Protein AF-J1QN17-F1 (afdb_monomer_lite)

Secondary structure (DSSP, 8-state):
--HHHHTTSTTTGGGHHHHHHHHHHHTTGGGT-TTSS----S--SSHHHHHHHHHT-GGGGEEEEETTSPBP-TTTS-HHHHHHT-S-EEEEE-PPPHHHHHHHHHHHHHH--TT-TT-------

Sequence (125 aa):
MNTDDLHQIAELRPFIPAIIELQNRISGIEKYCEPLGFELAESYETEEQLFQDLFRQKAFAFQVSNERDECWDILIETFSQFAARSANLAFAAKCNSPQRLQAISRWLLLLCDWNQTGIVNTTKH

Foldseek 3Di:
DDLVVLVVPPQSQLLSQLLVLLQQQQPPVCVVPNQQHDDDDPDDDHPVNRLVSSLVRPVQQWWKAAPVRDTDDSVPGHPVVVVVPGPDIDIDRHHDDPVSSVVSSVVSNVSGPPVVPVPDDPDDD

Structure (mmCIF, N/CA/C/O backbone):
data_AF-J1QN17-F1
#
_entry.id   AF-J1QN17-F1
#
loop_
_atom_site.group_PDB
_atom_site.id
_atom_site.type_symbol
_atom_site.label_atom_id
_atom_site.label_alt_id
_atom_site.label_comp_id
_atom_site.label_asym_id
_atom_site.label_entity_id
_atom_site.label_seq_id
_atom_site.pdbx_PDB_ins_code
_atom_site.Cartn_x
_atom_site.Cartn_y
_atom_site.Cartn_z
_atom_site.occupancy
_atom_site.B_iso_or_equiv
_atom_site.auth_seq_id
_atom_site.auth_comp_id
_atom_site.auth_asym_id
_atom_site.auth_atom_id
_atom_site.pdbx_PDB_model_num
ATOM 1 N N . MET A 1 1 ? -7.992 12.377 6.582 1.00 65.69 1 MET A N 1
ATOM 2 C CA . MET A 1 1 ? -7.886 12.151 8.040 1.00 65.69 1 MET A CA 1
ATOM 3 C C . MET A 1 1 ? -6.427 11.902 8.409 1.00 65.69 1 MET A C 1
ATOM 5 O O . MET A 1 1 ? -5.728 11.298 7.601 1.00 65.69 1 MET A O 1
ATOM 9 N N . ASN A 1 2 ? -5.951 12.377 9.565 1.00 67.81 2 ASN A N 1
ATOM 10 C CA . ASN A 1 2 ? -4.598 12.075 10.060 1.00 67.81 2 ASN A CA 1
ATOM 11 C C . ASN A 1 2 ? -4.640 10.891 11.047 1.00 67.81 2 ASN A C 1
ATOM 13 O O . ASN A 1 2 ? -5.689 10.586 11.612 1.00 67.81 2 ASN A O 1
ATOM 17 N N . THR A 1 3 ? -3.510 10.232 11.308 1.00 68.94 3 THR A N 1
ATOM 18 C CA . THR A 1 3 ? -3.416 9.175 12.334 1.00 68.94 3 THR A CA 1
ATOM 19 C C . THR A 1 3 ? -3.828 9.660 13.728 1.00 68.94 3 THR A C 1
ATOM 21 O O . THR A 1 3 ? -4.312 8.870 14.535 1.00 68.94 3 THR A O 1
ATOM 24 N N . ASP A 1 4 ? -3.711 10.963 13.995 1.00 71.19 4 ASP A N 1
ATOM 25 C CA . ASP A 1 4 ? -4.142 11.603 15.245 1.00 71.19 4 ASP A CA 1
ATOM 26 C C . ASP A 1 4 ? -5.659 11.496 15.486 1.00 71.19 4 ASP A C 1
ATOM 28 O O . ASP A 1 4 ? -6.096 11.349 16.631 1.00 71.19 4 ASP A O 1
ATOM 32 N N . ASP A 1 5 ? -6.462 11.491 14.418 1.00 75.38 5 ASP A N 1
ATOM 33 C CA . ASP A 1 5 ? -7.920 11.351 14.503 1.00 75.38 5 ASP A CA 1
ATOM 34 C C . ASP A 1 5 ? -8.310 9.910 14.880 1.00 75.38 5 ASP A C 1
ATOM 36 O O . ASP A 1 5 ? -9.246 9.680 15.647 1.00 75.38 5 ASP A O 1
ATOM 40 N N . LEU A 1 6 ? -7.530 8.922 14.424 1.00 77.06 6 LEU A N 1
ATOM 41 C CA . LEU A 1 6 ? -7.732 7.503 14.738 1.00 77.06 6 LEU A CA 1
ATOM 42 C C . LEU A 1 6 ? -7.459 7.176 16.208 1.00 77.06 6 LEU A C 1
ATOM 44 O O . LEU A 1 6 ? -8.057 6.251 16.757 1.00 77.06 6 LEU A O 1
ATOM 48 N N . HIS A 1 7 ? -6.611 7.955 16.884 1.00 76.38 7 HIS A N 1
ATOM 49 C CA . HIS A 1 7 ? -6.403 7.804 18.324 1.00 76.38 7 HIS A CA 1
ATOM 50 C C . HIS A 1 7 ? -7.670 8.102 19.142 1.00 76.38 7 HIS A C 1
ATOM 52 O O . HIS A 1 7 ? -7.793 7.610 20.272 1.00 76.38 7 HIS A O 1
ATOM 58 N N . GLN A 1 8 ? -8.629 8.853 18.591 1.00 80.69 8 GLN A N 1
ATOM 59 C CA . GLN A 1 8 ? -9.876 9.194 19.279 1.00 80.69 8 GLN A CA 1
ATOM 60 C C . GLN A 1 8 ? -10.869 8.024 19.327 1.00 80.69 8 GLN A C 1
ATOM 62 O O . GLN A 1 8 ? -11.677 7.957 20.252 1.00 80.69 8 GLN A O 1
ATOM 67 N N . ILE A 1 9 ? -10.778 7.066 18.398 1.00 84.00 9 ILE A N 1
ATOM 68 C CA . ILE A 1 9 ? -11.687 5.916 18.316 1.00 84.00 9 ILE A CA 1
ATOM 69 C C . ILE A 1 9 ? -10.945 4.663 18.786 1.00 84.00 9 ILE A C 1
ATOM 71 O O . ILE A 1 9 ? -10.083 4.136 18.088 1.00 84.00 9 ILE A O 1
ATOM 75 N N . ALA A 1 10 ? -11.272 4.181 19.991 1.00 84.19 10 ALA A N 1
ATOM 76 C CA . ALA A 1 10 ? -10.548 3.086 20.647 1.00 84.19 10 ALA A CA 1
ATOM 77 C C . ALA A 1 10 ? -10.456 1.805 19.796 1.00 84.19 10 ALA A C 1
ATOM 79 O O . ALA A 1 10 ? -9.416 1.148 19.815 1.00 84.19 10 ALA A O 1
ATOM 80 N N . GLU A 1 11 ? -11.506 1.501 19.032 1.00 86.50 11 GLU A N 1
ATOM 81 C CA . GLU A 1 11 ? -11.596 0.343 18.129 1.00 86.50 11 GLU A CA 1
ATOM 82 C C . GLU A 1 11 ? -10.629 0.442 16.937 1.00 86.50 11 GLU A C 1
ATOM 84 O O . GLU A 1 11 ? -10.125 -0.563 16.457 1.00 86.50 11 GLU A O 1
ATOM 89 N N . LEU A 1 12 ? -10.273 1.649 16.486 1.00 89.31 12 LEU A N 1
ATOM 90 C CA . LEU A 1 12 ? -9.395 1.820 15.320 1.00 89.31 12 LEU A CA 1
ATOM 91 C C . LEU A 1 12 ? -7.908 1.884 15.682 1.00 89.31 12 LEU A C 1
ATOM 93 O O . LEU A 1 12 ? -7.047 1.713 14.818 1.00 89.31 12 LEU A O 1
ATOM 97 N N . ARG A 1 13 ? -7.582 2.092 16.963 1.00 90.06 13 ARG A N 1
ATOM 98 C CA . ARG A 1 13 ? -6.194 2.186 17.448 1.00 90.06 13 ARG A CA 1
ATOM 99 C C . ARG A 1 13 ? -5.302 1.004 17.054 1.00 90.06 13 ARG A C 1
ATOM 101 O O . ARG A 1 13 ? -4.154 1.270 16.693 1.00 90.06 13 ARG A O 1
ATOM 108 N N . PRO A 1 14 ? -5.772 -0.261 17.063 1.00 92.06 14 PRO A N 1
ATOM 109 C CA . PRO A 1 14 ? -4.958 -1.394 16.632 1.00 92.06 14 PRO A CA 1
ATOM 110 C C . PRO A 1 14 ? -4.398 -1.251 15.213 1.00 92.06 14 PRO A C 1
ATOM 112 O O . PRO A 1 14 ? -3.346 -1.809 14.928 1.00 92.06 14 PRO A O 1
ATOM 115 N N . PHE A 1 15 ? -5.045 -0.488 14.326 1.00 92.75 15 PHE A N 1
ATOM 116 C CA . PHE A 1 15 ? -4.621 -0.323 12.9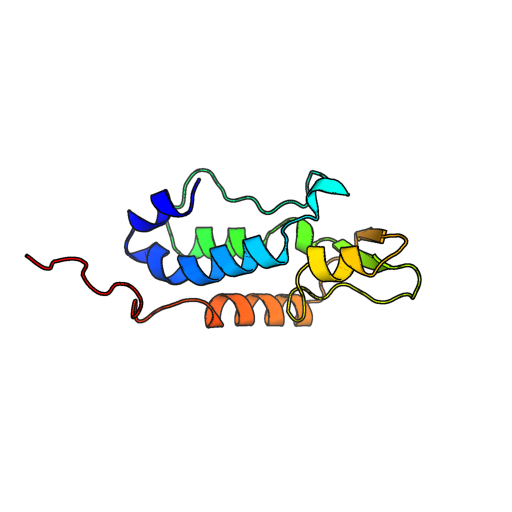32 1.00 92.75 15 PHE A CA 1
ATOM 117 C C . PHE A 1 15 ? -3.521 0.720 12.729 1.00 92.75 15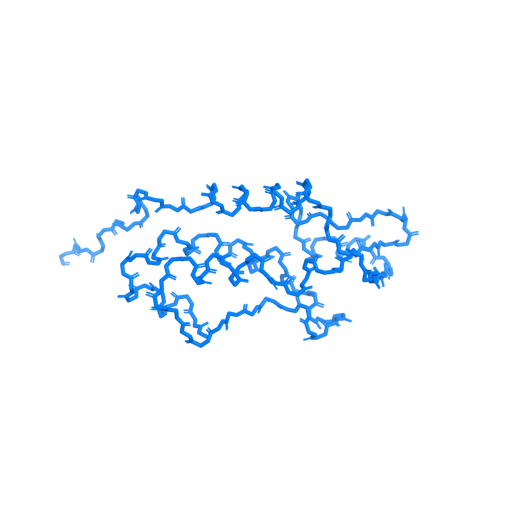 PHE A C 1
ATOM 119 O O . PHE A 1 15 ? -2.894 0.733 11.671 1.00 92.75 15 PHE A O 1
ATOM 126 N N . ILE A 1 16 ? -3.249 1.575 13.716 1.00 91.81 16 ILE A N 1
ATOM 127 C CA . ILE A 1 16 ? -2.299 2.689 13.574 1.00 91.81 16 ILE A CA 1
ATOM 128 C C . ILE A 1 16 ? -0.903 2.225 13.117 1.00 91.81 16 ILE A C 1
ATOM 130 O O . ILE A 1 16 ? -0.376 2.821 12.175 1.00 91.81 16 ILE A O 1
ATOM 134 N N . PRO A 1 17 ? -0.302 1.149 13.668 1.00 93.44 17 PRO A N 1
ATOM 135 C CA . PRO A 1 17 ? 0.997 0.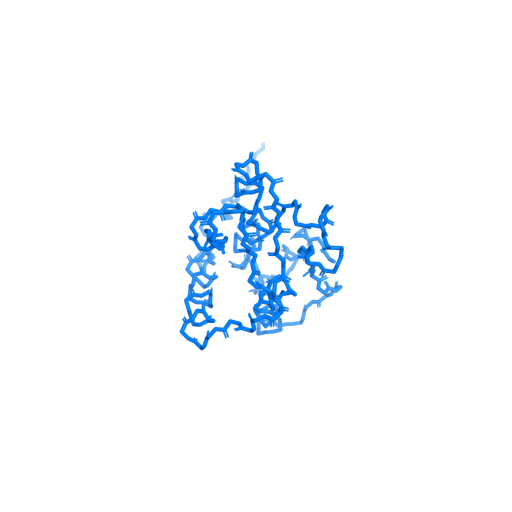684 13.183 1.00 93.44 17 PRO A CA 1
ATOM 136 C C . PRO A 1 17 ? 0.952 0.203 11.724 1.00 93.44 17 PRO A C 1
ATOM 138 O O . PRO A 1 17 ? 1.869 0.487 10.956 1.00 93.44 17 PRO A O 1
ATOM 141 N N . ALA A 1 18 ? -0.132 -0.470 11.318 1.00 94.75 18 ALA A N 1
ATOM 142 C CA . ALA A 1 18 ? -0.319 -0.920 9.939 1.00 94.75 18 ALA A CA 1
ATOM 143 C C . ALA A 1 18 ? -0.444 0.261 8.965 1.00 94.75 18 ALA A C 1
ATOM 145 O O . ALA A 1 18 ? 0.111 0.214 7.871 1.00 94.75 18 ALA A O 1
ATOM 146 N N . ILE A 1 19 ? -1.125 1.332 9.379 1.00 94.50 19 ILE A N 1
ATOM 147 C CA . ILE A 1 19 ? -1.268 2.574 8.608 1.00 94.50 19 ILE A CA 1
ATOM 148 C C . ILE A 1 19 ? 0.083 3.242 8.393 1.00 94.50 19 ILE A C 1
ATOM 150 O O . ILE A 1 19 ? 0.431 3.555 7.258 1.00 94.50 19 ILE A O 1
ATOM 154 N N . ILE A 1 20 ? 0.851 3.424 9.470 1.00 93.75 20 ILE A N 1
ATOM 155 C CA . ILE A 1 20 ? 2.172 4.058 9.410 1.00 93.75 20 ILE A CA 1
ATOM 156 C C . ILE A 1 20 ? 3.095 3.261 8.486 1.00 93.75 20 ILE A C 1
ATOM 158 O O . ILE A 1 20 ? 3.750 3.832 7.614 1.00 93.75 20 ILE A O 1
ATOM 162 N N . GLU A 1 21 ? 3.134 1.938 8.642 1.00 95.69 21 GLU A N 1
ATOM 163 C CA . GLU A 1 21 ? 3.970 1.088 7.800 1.00 95.69 21 GLU A CA 1
ATOM 164 C C . GLU A 1 21 ? 3.511 1.124 6.336 1.00 95.69 21 GLU A C 1
ATOM 166 O O . GLU A 1 21 ? 4.336 1.298 5.443 1.00 95.69 21 GLU A O 1
ATOM 171 N N . LEU A 1 22 ? 2.208 1.027 6.064 1.00 95.56 22 LEU A N 1
ATOM 172 C CA . LEU A 1 22 ? 1.673 1.096 4.703 1.00 95.56 22 LEU A CA 1
ATOM 173 C C . LEU A 1 22 ? 1.989 2.441 4.033 1.00 95.56 22 LEU A C 1
ATOM 175 O O . LEU A 1 22 ? 2.456 2.464 2.891 1.00 95.56 22 LEU A O 1
ATOM 179 N N . GLN A 1 23 ? 1.810 3.549 4.753 1.00 95.19 23 GLN A N 1
ATOM 180 C CA . GLN A 1 23 ? 2.181 4.882 4.288 1.00 95.19 23 GLN A CA 1
ATOM 181 C C . GLN A 1 23 ? 3.679 4.955 3.963 1.00 95.19 23 GLN A C 1
ATOM 183 O O . GLN A 1 23 ? 4.050 5.412 2.882 1.00 95.19 23 GLN A O 1
ATOM 188 N N . ASN A 1 24 ? 4.543 4.447 4.847 1.00 95.94 24 ASN A N 1
ATOM 189 C CA . ASN A 1 24 ? 5.991 4.400 4.624 1.00 95.94 24 ASN A CA 1
ATOM 190 C C . ASN A 1 24 ? 6.366 3.555 3.403 1.00 95.94 24 ASN A C 1
ATOM 192 O O . ASN A 1 24 ? 7.265 3.922 2.643 1.00 95.94 24 ASN A O 1
ATOM 196 N N . ARG A 1 25 ? 5.681 2.427 3.193 1.00 96.25 25 ARG A N 1
ATOM 197 C CA . ARG A 1 25 ? 5.926 1.547 2.050 1.00 96.25 25 ARG A CA 1
ATOM 198 C C . ARG A 1 25 ? 5.562 2.203 0.726 1.00 96.25 25 ARG A C 1
ATOM 200 O O . ARG A 1 25 ? 6.293 2.006 -0.239 1.00 96.25 25 ARG A O 1
ATOM 207 N N . ILE A 1 26 ? 4.477 2.972 0.681 1.00 95.62 26 ILE A N 1
ATOM 208 C CA . ILE A 1 26 ? 3.975 3.626 -0.537 1.00 95.62 26 ILE A CA 1
ATOM 209 C C . ILE A 1 26 ? 4.688 4.962 -0.813 1.00 95.62 26 ILE A C 1
ATOM 211 O O . ILE A 1 26 ? 4.807 5.364 -1.968 1.00 95.62 26 ILE A O 1
ATOM 215 N N . SER A 1 27 ? 5.193 5.630 0.227 1.00 94.75 27 SER A N 1
ATOM 216 C CA . SER A 1 27 ? 5.782 6.971 0.152 1.00 94.75 27 SER A CA 1
ATOM 217 C C . SER A 1 27 ? 6.792 7.153 -0.990 1.00 94.75 27 SER A C 1
ATOM 219 O O . SER A 1 27 ? 7.726 6.357 -1.174 1.00 94.75 27 SER A O 1
ATOM 221 N N . GLY A 1 28 ? 6.614 8.242 -1.742 1.00 93.19 28 GLY A N 1
ATOM 222 C CA . GLY A 1 28 ? 7.438 8.638 -2.878 1.00 93.19 28 GLY A CA 1
ATOM 223 C C . GLY A 1 28 ? 6.852 8.254 -4.235 1.00 93.19 28 GLY A C 1
ATOM 224 O O . GLY A 1 28 ? 7.342 8.759 -5.247 1.00 93.19 28 GLY A O 1
ATOM 225 N N . ILE A 1 29 ? 5.817 7.408 -4.284 1.00 94.38 29 ILE A N 1
ATOM 226 C CA . ILE A 1 29 ? 5.158 6.998 -5.534 1.00 94.38 29 ILE A CA 1
ATOM 227 C C . ILE A 1 29 ? 4.409 8.148 -6.205 1.00 94.38 29 ILE A C 1
ATOM 229 O O . ILE A 1 29 ? 4.361 8.228 -7.434 1.00 94.38 29 ILE A O 1
ATOM 233 N N . GLU A 1 30 ? 3.891 9.081 -5.409 1.00 92.19 30 GLU A N 1
ATOM 234 C CA . GLU A 1 30 ? 3.152 10.254 -5.864 1.00 92.19 30 GLU A CA 1
ATOM 235 C C . GLU A 1 30 ? 3.988 11.133 -6.802 1.00 92.19 30 GLU A C 1
ATOM 237 O O . GLU A 1 30 ? 3.458 11.684 -7.759 1.00 92.19 30 GLU A O 1
ATOM 242 N N . LYS A 1 31 ? 5.318 11.152 -6.632 1.00 90.50 31 LYS A N 1
ATOM 243 C CA . LYS A 1 31 ? 6.248 11.885 -7.511 1.00 90.50 31 LYS A CA 1
ATOM 244 C C . LYS A 1 31 ? 6.255 11.378 -8.954 1.00 90.50 31 LYS A C 1
ATOM 246 O O . LYS A 1 31 ? 6.711 12.086 -9.847 1.00 90.50 31 LYS A O 1
ATOM 251 N N . TYR A 1 32 ? 5.803 10.146 -9.167 1.00 89.25 32 TYR A N 1
ATOM 252 C CA . TYR A 1 32 ? 5.790 9.481 -10.466 1.00 89.25 32 TYR A CA 1
ATOM 253 C C . TYR A 1 32 ? 4.367 9.328 -11.011 1.00 89.25 32 TYR A C 1
ATOM 255 O O . TYR A 1 32 ? 4.180 9.326 -12.227 1.00 89.25 32 TYR A O 1
ATOM 263 N N . CYS A 1 33 ? 3.364 9.196 -10.135 1.00 82.69 33 CYS A N 1
ATOM 264 C CA . CYS A 1 33 ? 1.965 9.062 -10.528 1.00 82.69 33 CYS A CA 1
ATOM 265 C C . CYS A 1 33 ? 1.022 9.511 -9.395 1.00 82.69 33 CYS A C 1
ATOM 267 O O . CYS A 1 33 ? 0.815 8.788 -8.418 1.00 82.69 33 CYS A O 1
ATOM 269 N N . GLU A 1 34 ? 0.413 10.693 -9.533 1.00 64.88 34 GLU A N 1
ATOM 270 C CA . GLU A 1 34 ? -0.316 11.349 -8.437 1.00 64.88 34 GLU A CA 1
ATOM 271 C C . GLU A 1 34 ? -1.695 10.796 -8.023 1.00 64.88 34 GLU A C 1
ATOM 273 O O . GLU A 1 34 ? -2.185 11.257 -6.997 1.00 64.88 34 GLU A O 1
ATOM 278 N N . PRO A 1 35 ? -2.328 9.765 -8.623 1.00 81.06 35 PRO A N 1
ATOM 279 C CA . PRO A 1 35 ? -3.372 9.070 -7.878 1.00 81.06 35 PRO A CA 1
ATOM 280 C C . PRO A 1 35 ? -2.829 7.919 -7.016 1.00 81.06 35 PRO A C 1
ATOM 282 O O . PRO A 1 35 ? -3.630 7.295 -6.335 1.00 81.06 35 PRO A O 1
ATOM 285 N N . LEU A 1 36 ? -1.533 7.573 -7.046 1.00 88.38 36 LEU A N 1
ATOM 286 C CA . LEU A 1 36 ? -1.026 6.364 -6.368 1.00 88.38 36 LEU A CA 1
ATOM 287 C C . LEU A 1 36 ? -0.522 6.585 -4.942 1.00 88.38 36 LEU A C 1
ATOM 289 O O . LEU A 1 36 ? -0.171 5.608 -4.280 1.00 88.38 36 LEU A O 1
ATOM 293 N N . GLY A 1 37 ? -0.477 7.835 -4.480 1.00 89.81 37 GLY A N 1
ATOM 294 C CA . GLY A 1 37 ? -0.097 8.160 -3.108 1.00 89.81 37 GLY A CA 1
ATOM 295 C C . GLY A 1 37 ? -1.003 7.479 -2.079 1.00 89.81 37 GLY A C 1
ATOM 296 O O . GLY A 1 37 ? -2.144 7.117 -2.370 1.00 89.81 37 GLY A O 1
ATOM 297 N N . PHE A 1 38 ? -0.474 7.303 -0.868 1.00 92.38 38 PHE A N 1
ATOM 298 C CA . PHE A 1 38 ? -1.256 6.802 0.257 1.00 92.38 38 PHE A CA 1
ATOM 299 C C . PHE A 1 38 ? -2.350 7.809 0.625 1.00 92.38 38 PHE A C 1
ATOM 301 O O . PHE A 1 38 ? -2.065 8.990 0.830 1.00 92.38 38 PHE A O 1
ATOM 308 N N . GLU A 1 39 ? -3.587 7.336 0.726 1.00 90.62 39 GLU A N 1
ATOM 309 C CA . GLU A 1 39 ? -4.758 8.167 0.994 1.00 90.62 39 GLU A CA 1
ATOM 310 C C . GLU A 1 39 ? -5.674 7.453 1.992 1.00 90.62 39 GLU A C 1
ATOM 312 O O . GLU A 1 39 ? -5.871 6.243 1.903 1.00 90.62 39 GLU A O 1
ATOM 317 N N . LEU A 1 40 ? -6.227 8.207 2.942 1.00 90.31 40 LEU A N 1
ATOM 318 C CA . LEU A 1 40 ? -7.258 7.738 3.867 1.00 90.31 40 LEU A CA 1
ATOM 319 C C . LEU A 1 40 ? -8.522 8.568 3.671 1.00 90.31 40 LEU A C 1
ATOM 321 O O . LEU A 1 40 ? -8.434 9.781 3.451 1.00 90.31 40 LEU A O 1
ATOM 325 N N . ALA A 1 41 ? -9.682 7.939 3.857 1.00 89.31 41 ALA A N 1
ATOM 326 C CA . ALA A 1 41 ? -10.961 8.633 3.934 1.00 89.31 41 ALA A CA 1
ATOM 327 C C . ALA A 1 41 ? -10.974 9.712 5.037 1.00 89.31 41 ALA A C 1
ATOM 329 O O . ALA A 1 41 ? -10.119 9.757 5.926 1.00 89.31 41 ALA A O 1
ATOM 330 N N . GLU A 1 42 ? -11.956 10.612 4.979 1.00 86.44 42 GLU A N 1
ATOM 331 C CA . GLU A 1 42 ? -12.111 11.701 5.954 1.00 86.44 42 GLU A CA 1
ATOM 332 C C . GLU A 1 42 ? -12.483 11.203 7.355 1.00 86.44 42 GLU A C 1
ATOM 334 O O . GLU A 1 42 ? -12.102 11.829 8.343 1.00 86.44 42 GLU A O 1
ATOM 339 N N . SER A 1 43 ? -13.188 10.076 7.441 1.00 87.12 43 SER A N 1
ATOM 340 C CA . SER A 1 43 ? -13.602 9.455 8.694 1.00 87.12 43 SER A CA 1
ATOM 341 C C . SER A 1 43 ? -13.885 7.963 8.512 1.00 87.12 43 SER A C 1
ATOM 343 O O . SER A 1 43 ? -14.140 7.494 7.400 1.00 87.12 43 SER A O 1
ATOM 345 N N . TYR A 1 44 ? -13.867 7.228 9.625 1.00 88.56 44 TYR A N 1
ATOM 346 C CA . TYR A 1 44 ? -14.300 5.835 9.694 1.00 88.56 44 TYR A CA 1
ATOM 347 C C . TYR A 1 44 ? -15.214 5.627 10.892 1.00 88.56 44 TYR A C 1
ATOM 349 O O . TYR A 1 44 ? -14.950 6.136 11.980 1.00 88.56 44 TYR A O 1
ATOM 357 N N . GLU A 1 45 ? -16.265 4.840 10.690 1.00 84.19 45 GLU A N 1
ATOM 358 C CA . GLU A 1 45 ? -17.213 4.466 11.740 1.00 84.19 45 GLU A CA 1
ATOM 359 C C . GLU A 1 45 ? -16.925 3.068 12.299 1.00 84.19 45 GLU A C 1
ATOM 361 O O . GLU A 1 45 ? -17.367 2.747 13.396 1.00 84.19 45 GLU A O 1
ATOM 366 N N . THR A 1 46 ? -16.205 2.225 11.548 1.00 87.81 46 THR A N 1
ATOM 367 C CA . THR A 1 46 ? -15.957 0.819 11.906 1.00 87.81 46 THR A CA 1
ATOM 368 C C . THR A 1 46 ? -14.561 0.352 11.495 1.00 87.81 46 THR A C 1
ATOM 370 O O . THR A 1 46 ? -13.974 0.861 10.535 1.00 87.81 46 THR A O 1
ATOM 373 N N . GLU A 1 47 ? -14.058 -0.680 12.178 1.00 90.38 47 GLU A N 1
ATOM 374 C CA . GLU A 1 47 ? -12.808 -1.369 11.821 1.00 90.38 47 GLU A CA 1
ATOM 375 C C . GLU A 1 47 ? -12.843 -1.936 10.394 1.00 90.38 47 GLU A C 1
ATOM 377 O O . GLU A 1 47 ? -11.854 -1.864 9.666 1.00 90.38 47 GLU A O 1
ATOM 382 N N . GLU A 1 48 ? -13.991 -2.472 9.968 1.00 91.12 48 GLU A N 1
ATOM 383 C CA . GLU A 1 48 ? -14.146 -3.063 8.638 1.00 91.12 48 GLU A CA 1
ATOM 384 C C . GLU A 1 48 ? -14.009 -2.015 7.531 1.00 91.12 48 GLU A C 1
ATOM 386 O O . GLU A 1 48 ? -13.323 -2.264 6.539 1.00 91.12 48 GLU A O 1
ATOM 391 N N . GLN A 1 49 ? -14.602 -0.829 7.706 1.00 92.69 49 GLN A N 1
ATOM 392 C CA . GLN A 1 49 ? -14.444 0.274 6.754 1.00 92.69 49 GLN A CA 1
ATOM 393 C C . GLN A 1 49 ? -12.977 0.686 6.622 1.00 92.69 49 GLN A C 1
ATOM 395 O O . GLN A 1 49 ? -12.474 0.782 5.502 1.00 92.69 49 GLN A O 1
ATOM 400 N N . LEU A 1 50 ? -12.286 0.871 7.752 1.00 93.38 50 LEU A N 1
ATOM 401 C CA . LEU A 1 50 ? -10.869 1.221 7.756 1.00 93.38 50 LEU A CA 1
ATOM 402 C C . LEU A 1 50 ? -10.038 0.139 7.059 1.00 93.38 50 LEU A C 1
ATOM 404 O O . LEU A 1 50 ? -9.263 0.439 6.156 1.00 93.38 50 LEU A O 1
ATOM 408 N N . PHE A 1 51 ? -10.226 -1.131 7.419 1.00 93.06 51 PHE A N 1
ATOM 409 C CA . PHE A 1 51 ? -9.477 -2.227 6.811 1.00 93.06 51 PHE A CA 1
ATOM 410 C C . PHE A 1 51 ? -9.713 -2.329 5.298 1.00 93.06 51 PHE A C 1
ATOM 412 O O . PHE A 1 51 ? -8.766 -2.534 4.537 1.00 93.06 51 PHE A O 1
ATOM 419 N N . GLN A 1 52 ? -10.958 -2.155 4.845 1.00 91.50 52 GLN A N 1
ATOM 420 C CA . GLN A 1 52 ? -11.283 -2.133 3.420 1.00 91.50 52 GLN A CA 1
ATOM 421 C C . GLN A 1 52 ? -10.591 -0.978 2.694 1.00 91.50 52 GLN A C 1
ATOM 423 O O . GLN A 1 52 ? -10.112 -1.185 1.581 1.00 91.50 52 GLN A O 1
ATOM 428 N N . ASP A 1 53 ? -10.503 0.205 3.301 1.00 93.12 53 ASP A N 1
ATOM 429 C CA . ASP A 1 53 ? -9.817 1.352 2.701 1.00 93.12 53 ASP A CA 1
ATOM 430 C C . ASP A 1 53 ? -8.300 1.126 2.587 1.00 93.12 53 ASP A C 1
ATOM 432 O O . ASP A 1 53 ? -7.715 1.283 1.510 1.00 93.12 53 ASP A O 1
ATOM 436 N N . LEU A 1 54 ? -7.668 0.606 3.647 1.00 93.31 54 LEU A N 1
ATOM 437 C CA . LEU A 1 54 ? -6.253 0.208 3.615 1.00 93.31 54 LEU A CA 1
ATOM 438 C C . LEU A 1 54 ? -5.979 -0.853 2.550 1.00 93.31 54 LEU A C 1
ATOM 440 O O . LEU A 1 54 ? -4.911 -0.874 1.943 1.00 93.31 54 LEU A O 1
ATOM 444 N N . PHE A 1 55 ? -6.942 -1.733 2.297 1.00 90.00 55 PHE A N 1
ATOM 445 C CA . PHE A 1 55 ? -6.814 -2.783 1.298 1.00 90.00 55 PHE A CA 1
ATOM 446 C C . PHE A 1 55 ? -7.104 -2.322 -0.138 1.00 90.00 55 PHE A C 1
ATOM 448 O O . PHE A 1 55 ? -6.761 -3.021 -1.094 1.00 90.00 55 PHE A O 1
ATOM 455 N N . ARG A 1 56 ? -7.724 -1.153 -0.317 1.00 89.31 56 ARG A N 1
ATOM 456 C CA . ARG A 1 56 ? -8.139 -0.606 -1.621 1.00 89.31 56 ARG A CA 1
ATOM 457 C C . ARG A 1 56 ? -7.259 0.535 -2.114 1.00 89.31 56 ARG A C 1
ATOM 459 O O . ARG A 1 56 ? -7.619 1.204 -3.082 1.00 89.31 56 ARG A O 1
ATOM 466 N N . GLN A 1 57 ? -6.092 0.722 -1.502 1.00 91.44 57 GLN A N 1
ATOM 467 C CA . GLN A 1 57 ? -5.119 1.716 -1.942 1.00 91.44 57 GLN A CA 1
ATOM 468 C C . GLN A 1 57 ? -4.832 1.568 -3.438 1.00 91.44 57 GLN A C 1
ATOM 470 O O . GLN A 1 57 ? -4.527 0.478 -3.932 1.00 91.44 57 GLN A O 1
ATOM 475 N N . LYS A 1 58 ? -4.908 2.684 -4.169 1.00 90.00 58 LYS A N 1
ATOM 476 C CA . LYS A 1 58 ? -4.774 2.716 -5.634 1.00 90.00 58 LYS A CA 1
ATOM 477 C C . LYS A 1 58 ? -3.437 2.137 -6.103 1.00 90.00 58 LYS A C 1
ATOM 479 O O . LYS A 1 58 ? -3.391 1.515 -7.160 1.00 90.00 58 LYS A O 1
ATOM 484 N N . ALA A 1 59 ? -2.383 2.249 -5.290 1.00 90.31 59 ALA A N 1
ATOM 485 C CA . ALA A 1 59 ? -1.082 1.623 -5.531 1.00 90.31 59 ALA A CA 1
ATOM 486 C C . ALA A 1 59 ? -1.177 0.109 -5.814 1.00 90.31 59 ALA A C 1
ATOM 488 O O . ALA A 1 59 ? -0.415 -0.419 -6.619 1.00 90.31 59 ALA A O 1
ATOM 489 N N . PHE A 1 60 ? -2.149 -0.595 -5.227 1.00 89.06 60 PHE A N 1
ATOM 490 C CA . PHE A 1 60 ? -2.353 -2.033 -5.432 1.00 89.06 60 PHE A CA 1
ATOM 491 C C . PHE A 1 60 ? -2.953 -2.406 -6.791 1.00 89.06 60 PHE A C 1
ATOM 493 O O . PHE A 1 60 ? -2.959 -3.584 -7.155 1.00 89.06 60 PHE A O 1
ATOM 500 N N . ALA A 1 61 ? -3.450 -1.436 -7.557 1.00 87.75 61 ALA A N 1
ATOM 501 C CA . ALA A 1 61 ? -3.935 -1.672 -8.913 1.00 87.75 61 ALA A CA 1
ATOM 502 C C . ALA A 1 61 ? -2.800 -1.719 -9.955 1.00 87.75 61 ALA A C 1
ATOM 504 O O . ALA A 1 61 ? -3.047 -2.091 -11.106 1.00 87.75 61 ALA A O 1
ATOM 505 N N . PHE A 1 62 ? -1.572 -1.359 -9.565 1.00 89.31 62 PHE A N 1
ATOM 506 C CA . PHE A 1 62 ? -0.445 -1.214 -10.478 1.00 89.31 62 PHE A CA 1
ATOM 507 C C . PHE A 1 62 ? 0.714 -2.137 -10.105 1.00 89.31 62 PHE A C 1
ATOM 509 O O . PHE A 1 62 ? 1.131 -2.231 -8.954 1.00 89.31 62 PHE A O 1
ATOM 516 N N . GLN A 1 63 ? 1.279 -2.784 -11.120 1.00 91.31 63 GLN A N 1
ATOM 517 C CA . GLN A 1 63 ? 2.597 -3.393 -11.041 1.00 91.31 63 GLN A CA 1
ATOM 518 C C . GLN A 1 63 ? 3.621 -2.345 -11.476 1.00 91.31 63 GLN A C 1
ATOM 520 O O . GLN A 1 63 ? 3.577 -1.870 -12.612 1.00 91.31 63 GLN A O 1
ATOM 525 N N . VAL A 1 64 ? 4.532 -1.992 -10.569 1.00 93.69 64 VAL A N 1
ATOM 526 C CA . VAL A 1 64 ? 5.664 -1.112 -10.873 1.00 93.69 64 VAL A CA 1
ATOM 527 C C . VAL A 1 64 ? 6.879 -1.975 -11.171 1.00 93.69 64 VAL A C 1
ATOM 529 O O . VAL A 1 64 ? 7.217 -2.851 -10.376 1.00 93.69 64 VAL A O 1
ATOM 532 N N . SER A 1 65 ? 7.523 -1.723 -12.304 1.00 95.75 65 SER A N 1
ATOM 533 C CA . SER A 1 65 ? 8.746 -2.412 -12.724 1.00 95.75 65 SER A CA 1
ATOM 534 C C . SER A 1 65 ? 9.824 -1.420 -13.144 1.00 95.75 65 SER A C 1
ATOM 536 O O . SER A 1 65 ? 9.499 -0.295 -13.527 1.00 95.75 65 SER A O 1
ATOM 538 N N . ASN A 1 66 ? 11.091 -1.815 -13.042 1.00 96.56 66 ASN A N 1
ATOM 539 C CA . ASN A 1 66 ? 12.226 -0.999 -13.478 1.00 96.56 66 ASN A CA 1
ATOM 540 C C . ASN A 1 66 ? 12.801 -1.469 -14.823 1.00 96.56 66 ASN A C 1
ATOM 542 O O . ASN A 1 66 ? 12.278 -2.386 -15.453 1.00 96.56 66 ASN A O 1
ATOM 546 N N . GLU A 1 67 ? 13.904 -0.859 -15.267 1.00 96.44 67 GLU A N 1
ATOM 547 C CA . GLU A 1 67 ? 14.558 -1.190 -16.540 1.00 96.44 67 GLU A CA 1
ATOM 548 C C . GLU A 1 67 ? 15.157 -2.607 -16.615 1.00 96.44 67 GLU A C 1
ATOM 550 O O . GLU A 1 67 ? 15.626 -3.015 -17.676 1.00 96.44 67 GLU A O 1
ATOM 555 N N . ARG A 1 68 ? 15.174 -3.343 -15.498 1.00 95.81 68 ARG A N 1
ATOM 556 C CA . ARG A 1 68 ? 15.717 -4.705 -15.370 1.00 95.81 68 ARG A CA 1
ATOM 557 C C . ARG A 1 68 ? 14.623 -5.760 -15.203 1.00 95.81 68 ARG A C 1
ATOM 559 O O . ARG A 1 68 ? 14.927 -6.876 -14.791 1.00 95.81 68 ARG A O 1
ATOM 566 N N . ASP A 1 69 ? 13.368 -5.392 -15.458 1.00 93.31 69 ASP A N 1
ATOM 567 C CA . ASP A 1 69 ? 12.175 -6.216 -15.226 1.00 93.31 69 ASP A CA 1
ATOM 568 C C . ASP A 1 69 ? 11.973 -6.636 -13.753 1.00 93.31 69 ASP A C 1
ATOM 570 O O . ASP A 1 69 ? 11.160 -7.513 -13.442 1.00 93.31 69 ASP A O 1
ATOM 574 N N . GLU A 1 70 ? 12.665 -5.991 -12.808 1.00 95.81 70 GLU A N 1
ATOM 575 C CA . GLU A 1 70 ? 12.408 -6.194 -11.385 1.00 95.81 70 GLU A CA 1
ATOM 576 C C . GLU A 1 70 ? 11.116 -5.474 -11.012 1.00 95.81 70 GLU A C 1
ATOM 578 O O . GLU A 1 70 ? 10.887 -4.338 -11.424 1.00 95.81 70 GLU A O 1
ATOM 583 N N . CYS A 1 71 ? 10.269 -6.126 -10.219 1.00 94.75 71 CYS A N 1
ATOM 584 C CA . CYS A 1 71 ? 9.011 -5.550 -9.762 1.00 94.75 71 CYS A CA 1
ATOM 585 C C . CYS A 1 71 ? 9.130 -5.078 -8.318 1.00 94.75 71 CYS A C 1
ATOM 587 O O . CYS A 1 71 ? 9.641 -5.808 -7.468 1.00 94.75 71 CYS A O 1
ATOM 589 N N . TRP A 1 72 ? 8.574 -3.904 -8.026 1.00 95.00 72 TRP A N 1
ATOM 590 C CA . TRP A 1 72 ? 8.420 -3.464 -6.649 1.00 95.00 72 TRP A CA 1
ATOM 591 C C . TRP A 1 72 ? 7.466 -4.399 -5.900 1.00 95.00 72 TRP A C 1
ATOM 593 O O . TRP A 1 72 ? 6.331 -4.649 -6.328 1.00 95.00 72 TRP A O 1
ATOM 603 N N . ASP A 1 73 ? 7.924 -4.900 -4.756 1.00 93.31 73 ASP A N 1
ATOM 604 C CA . ASP A 1 73 ? 7.088 -5.635 -3.823 1.00 93.31 73 ASP A CA 1
ATOM 605 C C . ASP A 1 73 ? 6.954 -4.881 -2.505 1.00 93.31 73 ASP A C 1
ATOM 607 O O . ASP A 1 73 ? 7.912 -4.752 -1.740 1.00 93.31 73 ASP A O 1
ATOM 611 N N . ILE A 1 74 ? 5.728 -4.431 -2.236 1.00 92.88 74 ILE A N 1
ATOM 612 C CA . ILE A 1 74 ? 5.379 -3.705 -1.019 1.00 92.88 74 ILE A CA 1
ATOM 613 C C . ILE A 1 74 ? 5.649 -4.523 0.251 1.00 92.88 74 ILE A C 1
ATOM 615 O O . ILE A 1 74 ? 5.939 -3.956 1.299 1.00 92.88 74 ILE A O 1
ATOM 619 N N . LEU A 1 75 ? 5.604 -5.855 0.163 1.00 93.88 75 LEU A N 1
ATOM 620 C CA . LEU A 1 75 ? 5.867 -6.735 1.301 1.00 93.88 75 LEU A CA 1
ATOM 621 C C . LEU A 1 75 ? 7.365 -6.875 1.606 1.00 93.88 75 LEU A C 1
ATOM 623 O O . LEU A 1 75 ? 7.723 -7.409 2.653 1.00 93.88 75 LEU A O 1
ATOM 627 N N . ILE A 1 76 ? 8.240 -6.424 0.700 1.00 94.56 76 ILE A N 1
ATOM 628 C CA . ILE A 1 76 ? 9.692 -6.624 0.782 1.00 94.56 76 ILE A CA 1
ATOM 629 C C . ILE A 1 76 ? 10.403 -5.301 1.066 1.00 94.56 76 ILE A C 1
ATOM 631 O O . ILE A 1 76 ? 11.089 -5.182 2.081 1.00 94.56 76 ILE A O 1
ATOM 635 N N . GLU A 1 77 ? 10.194 -4.273 0.242 1.00 95.81 77 GLU A N 1
ATOM 636 C CA . GLU A 1 77 ? 10.901 -2.982 0.334 1.00 95.81 77 GLU A CA 1
ATOM 637 C C . GLU A 1 77 ? 9.948 -1.782 0.195 1.00 95.81 77 GLU A C 1
ATOM 639 O O . GLU A 1 77 ? 8.790 -1.932 -0.205 1.00 95.81 77 GLU A O 1
ATOM 644 N N . THR A 1 78 ? 10.402 -0.580 0.561 1.00 97.00 78 THR A N 1
ATOM 645 C CA . THR A 1 78 ? 9.624 0.644 0.307 1.00 97.00 78 THR A CA 1
ATOM 646 C C . THR A 1 78 ? 9.715 1.042 -1.164 1.00 97.00 78 THR A C 1
ATOM 648 O O . THR A 1 78 ? 10.711 0.768 -1.837 1.00 97.00 78 THR A O 1
ATOM 651 N N . PHE A 1 79 ? 8.700 1.742 -1.672 1.00 97.06 79 PHE A N 1
ATOM 652 C CA . PHE A 1 79 ? 8.729 2.280 -3.029 1.00 97.06 79 PHE A CA 1
ATOM 653 C C . PHE A 1 79 ? 9.938 3.197 -3.232 1.00 97.06 79 PHE A C 1
ATOM 655 O O . PHE A 1 79 ? 10.643 3.084 -4.228 1.00 97.06 79 PHE A O 1
ATOM 662 N N . SER A 1 80 ? 10.227 4.068 -2.262 1.00 95.75 80 SER A N 1
ATOM 663 C CA . SER A 1 80 ? 11.384 4.966 -2.323 1.00 95.75 80 SER A CA 1
ATOM 664 C C . SER A 1 80 ? 12.721 4.217 -2.442 1.00 95.75 80 SER A C 1
ATOM 666 O O . SER A 1 80 ? 13.592 4.655 -3.192 1.00 95.75 80 SER A O 1
ATOM 668 N N . GLN A 1 81 ? 12.891 3.081 -1.751 1.00 97.06 81 GLN A N 1
ATOM 669 C CA . GLN A 1 81 ? 14.088 2.236 -1.882 1.00 97.06 81 GLN A CA 1
ATOM 670 C C . GLN A 1 81 ? 14.198 1.631 -3.285 1.00 97.06 81 GLN A C 1
ATOM 672 O O . GLN A 1 81 ? 15.257 1.719 -3.910 1.00 97.06 81 GLN A O 1
ATOM 677 N N . PHE A 1 82 ? 13.092 1.094 -3.802 1.00 97.56 82 PHE A N 1
ATOM 678 C CA . PHE A 1 82 ? 13.023 0.544 -5.152 1.00 97.56 82 PHE A CA 1
ATOM 679 C C . PHE A 1 82 ? 13.303 1.611 -6.223 1.00 97.56 82 PHE A C 1
ATOM 681 O O . PHE A 1 82 ? 14.087 1.393 -7.149 1.00 97.56 82 PHE A O 1
ATOM 688 N N . ALA A 1 83 ? 12.714 2.797 -6.075 1.00 96.44 83 ALA A N 1
ATOM 689 C CA . ALA A 1 83 ? 12.876 3.915 -6.995 1.00 96.44 83 ALA A CA 1
ATOM 690 C C . ALA A 1 83 ? 14.313 4.457 -7.000 1.00 96.44 83 ALA A C 1
ATOM 692 O O . ALA A 1 83 ? 14.857 4.725 -8.067 1.00 96.44 83 ALA A O 1
ATOM 693 N N . ALA A 1 84 ? 14.965 4.561 -5.836 1.00 96.12 84 ALA A N 1
ATOM 694 C CA . ALA A 1 84 ? 16.328 5.087 -5.723 1.00 96.12 84 ALA A CA 1
ATOM 695 C C . ALA A 1 84 ? 17.381 4.258 -6.481 1.00 96.12 84 ALA A C 1
ATOM 697 O O . ALA A 1 84 ? 18.417 4.792 -6.876 1.00 96.12 84 ALA A O 1
ATOM 698 N N . ARG A 1 85 ? 17.126 2.961 -6.685 1.00 95.94 85 ARG A N 1
ATOM 699 C CA . ARG A 1 85 ? 18.009 2.044 -7.426 1.00 95.94 85 ARG A CA 1
ATOM 700 C C . ARG A 1 85 ? 17.561 1.776 -8.867 1.00 95.94 85 ARG A C 1
ATOM 702 O O . ARG A 1 85 ? 18.171 0.937 -9.526 1.00 95.94 85 ARG A O 1
ATOM 709 N N . SER A 1 86 ? 16.520 2.462 -9.338 1.00 96.25 86 SER A N 1
ATOM 710 C CA . SER A 1 86 ? 15.928 2.276 -10.666 1.00 96.25 86 SER A CA 1
ATOM 711 C C . SER A 1 86 ? 16.215 3.483 -11.555 1.00 96.25 86 SER A C 1
ATOM 713 O O . SER A 1 86 ? 16.064 4.626 -11.127 1.00 96.25 86 SER A O 1
ATOM 715 N N . ALA A 1 87 ? 16.626 3.244 -12.801 1.00 94.31 87 ALA A N 1
ATOM 716 C CA . ALA A 1 87 ? 16.881 4.321 -13.757 1.00 94.31 87 ALA A CA 1
ATOM 717 C C . ALA A 1 87 ? 15.579 4.815 -14.398 1.00 94.31 87 ALA A C 1
ATOM 719 O O . ALA A 1 87 ? 15.399 6.014 -14.593 1.00 94.31 87 ALA A O 1
ATOM 720 N N . ASN A 1 88 ? 14.669 3.885 -14.701 1.00 94.25 88 ASN A N 1
ATOM 721 C CA . ASN A 1 88 ? 13.337 4.169 -15.224 1.00 94.25 88 ASN A CA 1
ATOM 722 C C . ASN A 1 88 ? 12.300 3.330 -14.479 1.00 94.25 88 ASN A C 1
ATOM 724 O O . ASN A 1 88 ? 12.595 2.219 -14.048 1.00 94.25 88 ASN A O 1
ATOM 728 N N . LEU A 1 89 ? 11.077 3.848 -14.369 1.00 95.88 89 LEU A N 1
ATOM 729 C CA . LEU A 1 89 ? 9.951 3.146 -13.760 1.00 95.88 89 LEU A CA 1
ATOM 730 C C . LEU A 1 89 ? 8.801 3.040 -14.761 1.00 95.88 89 LEU A C 1
ATOM 732 O O . LEU A 1 89 ? 8.415 4.028 -15.383 1.00 95.88 89 LEU A O 1
ATOM 736 N N . ALA A 1 90 ? 8.242 1.841 -14.888 1.00 94.06 90 ALA A N 1
ATOM 737 C CA . ALA A 1 90 ? 7.066 1.552 -15.691 1.00 94.06 90 ALA A CA 1
ATOM 738 C C . ALA A 1 90 ? 5.913 1.103 -14.788 1.00 94.06 90 ALA A C 1
ATOM 740 O O . ALA A 1 90 ? 6.089 0.251 -13.916 1.00 94.06 90 ALA A O 1
ATOM 741 N N . PHE A 1 91 ? 4.727 1.661 -15.034 1.00 93.56 91 PHE A N 1
ATOM 742 C CA . PHE A 1 91 ? 3.505 1.387 -14.283 1.00 93.56 91 PHE A CA 1
ATOM 743 C C . PHE A 1 91 ? 2.517 0.650 -15.184 1.00 93.56 91 PHE A C 1
ATOM 745 O O . PHE A 1 91 ? 1.995 1.218 -16.142 1.00 93.56 91 PHE A O 1
ATOM 752 N N . ALA A 1 92 ? 2.248 -0.615 -14.877 1.00 91.19 92 ALA A N 1
ATOM 753 C CA . ALA A 1 92 ? 1.272 -1.421 -15.597 1.00 91.19 92 ALA A CA 1
ATOM 754 C C . ALA A 1 92 ? 0.018 -1.611 -14.741 1.00 91.19 92 ALA A C 1
ATOM 756 O O . ALA A 1 92 ? 0.109 -2.109 -13.619 1.00 91.19 92 ALA A O 1
ATOM 757 N N . ALA A 1 93 ? -1.156 -1.261 -15.276 1.00 87.62 93 ALA A N 1
ATOM 758 C CA . ALA A 1 93 ? -2.445 -1.555 -14.650 1.00 87.62 93 ALA A CA 1
ATOM 759 C C . ALA A 1 93 ? -2.698 -3.069 -14.698 1.00 87.62 93 ALA A C 1
ATOM 761 O O . ALA A 1 93 ? -3.272 -3.610 -15.643 1.00 87.62 93 ALA A O 1
ATOM 762 N N . LYS A 1 94 ? -2.190 -3.764 -13.687 1.00 81.69 94 LYS A N 1
ATOM 763 C CA . LYS A 1 94 ? -2.231 -5.212 -13.560 1.00 81.69 94 LYS A CA 1
ATOM 764 C C . LYS A 1 94 ? -2.709 -5.486 -12.152 1.00 81.69 94 LYS A C 1
ATOM 766 O O . LYS A 1 94 ? -1.925 -5.437 -11.208 1.00 81.69 94 LYS A O 1
ATOM 771 N N . CYS A 1 95 ? -4.016 -5.703 -12.022 1.00 71.50 95 CYS A N 1
ATOM 772 C CA . CYS A 1 95 ? -4.632 -6.013 -10.741 1.00 71.50 95 CYS A CA 1
ATOM 773 C C . CYS A 1 95 ? -3.835 -7.109 -10.026 1.00 71.50 95 CYS A C 1
ATOM 775 O O . CYS A 1 95 ? -3.403 -8.085 -10.649 1.00 71.50 95 CYS A O 1
ATOM 777 N N . ASN A 1 96 ? -3.658 -6.954 -8.715 1.00 79.06 96 ASN A N 1
ATOM 778 C CA . ASN A 1 96 ? -3.014 -7.978 -7.908 1.00 79.06 96 ASN A CA 1
ATOM 779 C C . ASN A 1 96 ? -3.752 -9.318 -8.043 1.00 79.06 96 ASN A C 1
ATOM 781 O O . ASN A 1 96 ? -4.984 -9.377 -8.059 1.00 79.06 96 ASN A O 1
ATOM 785 N N . SER A 1 97 ? -2.988 -10.411 -8.103 1.00 85.19 97 SER A N 1
ATOM 786 C CA . SER A 1 97 ? -3.570 -11.750 -8.050 1.00 85.19 97 SER A CA 1
ATOM 787 C C . SER A 1 97 ? -4.270 -11.981 -6.703 1.00 85.19 97 SER A C 1
ATOM 789 O O . SER A 1 97 ? -3.857 -11.396 -5.694 1.00 85.19 97 SER A O 1
ATOM 791 N N . PRO A 1 98 ? -5.274 -12.875 -6.630 1.00 86.44 98 PRO A N 1
ATOM 792 C CA . PRO A 1 98 ? -5.922 -13.222 -5.365 1.00 86.44 98 PRO A CA 1
ATOM 793 C C . PRO A 1 98 ? -4.933 -13.650 -4.270 1.00 86.44 98 PRO A C 1
ATOM 795 O O . PRO A 1 98 ? -5.110 -13.307 -3.105 1.00 86.44 98 PRO A O 1
ATOM 798 N N . GLN A 1 99 ? -3.854 -14.348 -4.639 1.00 89.50 99 GLN A N 1
ATOM 799 C CA . GLN A 1 99 ? -2.807 -14.770 -3.706 1.00 89.50 99 GLN A CA 1
ATOM 800 C C . GLN A 1 99 ? -2.026 -13.577 -3.144 1.00 89.50 99 GLN A C 1
ATOM 802 O O . GLN A 1 99 ? -1.747 -13.531 -1.948 1.00 89.50 99 GLN A O 1
ATOM 807 N N . ARG A 1 100 ? -1.691 -12.595 -3.989 1.00 87.00 100 ARG A N 1
ATOM 808 C CA . ARG A 1 100 ? -0.977 -11.382 -3.566 1.00 87.00 100 ARG A CA 1
ATOM 809 C C . ARG A 1 100 ? -1.859 -10.495 -2.696 1.00 87.00 100 ARG A C 1
ATOM 811 O O . ARG A 1 100 ? -1.410 -10.020 -1.661 1.00 87.00 100 ARG A O 1
ATOM 818 N N . LEU A 1 101 ? -3.126 -10.354 -3.074 1.00 86.69 101 LEU A N 1
ATOM 819 C CA . LEU A 1 101 ? -4.150 -9.698 -2.268 1.00 86.69 101 LEU A CA 1
ATOM 820 C C . LEU A 1 101 ? -4.268 -10.349 -0.880 1.00 86.69 101 LEU A C 1
ATOM 822 O O . LEU A 1 101 ? -4.204 -9.658 0.129 1.00 86.69 101 LEU A O 1
ATOM 826 N N . GLN A 1 102 ? -4.324 -11.679 -0.803 1.00 91.19 102 GLN A N 1
ATOM 827 C CA . GLN A 1 102 ? -4.341 -12.390 0.478 1.00 91.19 102 GLN A CA 1
ATOM 828 C C . GLN A 1 102 ? -3.051 -12.193 1.296 1.00 91.19 102 GLN A C 1
ATOM 830 O O . GLN A 1 102 ? -3.096 -12.134 2.525 1.00 91.19 102 GLN A O 1
ATOM 835 N N . ALA A 1 103 ? -1.891 -12.113 0.64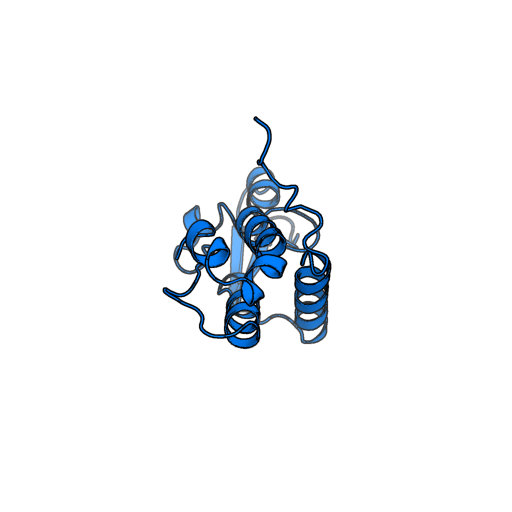3 1.00 92.75 103 ALA A N 1
ATOM 836 C CA . ALA A 1 103 ? -0.629 -11.854 1.329 1.00 92.75 103 ALA A CA 1
ATOM 837 C C . ALA A 1 103 ? -0.604 -10.443 1.939 1.00 92.75 103 ALA A C 1
ATOM 839 O O . ALA A 1 103 ? -0.264 -10.297 3.111 1.00 92.75 103 ALA A O 1
ATOM 840 N N . ILE A 1 104 ? -1.048 -9.432 1.183 1.00 92.12 104 ILE A N 1
ATOM 841 C CA . ILE A 1 104 ? -1.169 -8.045 1.654 1.00 92.12 104 ILE A CA 1
ATOM 842 C C . ILE A 1 104 ? -2.157 -7.952 2.817 1.00 92.12 104 ILE A C 1
ATOM 844 O O . ILE A 1 104 ? -1.836 -7.355 3.840 1.00 92.12 104 ILE A O 1
ATOM 848 N N . SER A 1 105 ? -3.328 -8.588 2.709 1.00 92.25 105 SER A N 1
ATOM 849 C CA . SER A 1 105 ? -4.336 -8.543 3.771 1.00 92.25 105 SER A CA 1
ATOM 850 C C . SER A 1 105 ? -3.811 -9.150 5.076 1.00 92.25 105 SER A C 1
ATOM 852 O O . SER A 1 105 ? -4.009 -8.588 6.148 1.00 92.25 105 SER A O 1
ATOM 854 N N . ARG A 1 106 ? -3.101 -10.285 4.998 1.00 94.38 106 ARG A N 1
ATOM 855 C CA . ARG A 1 106 ? -2.470 -10.918 6.167 1.00 94.38 106 ARG A CA 1
ATOM 856 C C . ARG A 1 106 ? -1.369 -10.048 6.755 1.00 94.38 106 ARG A C 1
ATOM 858 O O . ARG A 1 106 ? -1.291 -9.928 7.969 1.00 94.38 106 ARG A O 1
ATOM 865 N N . TRP A 1 107 ? -0.534 -9.461 5.906 1.00 95.00 107 TRP A N 1
ATOM 866 C CA . TRP A 1 107 ? 0.537 -8.574 6.341 1.00 95.00 107 TRP A CA 1
ATOM 867 C C . TRP A 1 107 ? -0.005 -7.357 7.102 1.00 95.00 107 TRP A C 1
ATOM 869 O O . TRP A 1 107 ? 0.475 -7.087 8.196 1.00 95.00 107 TRP A O 1
ATOM 879 N N . LEU A 1 108 ? -1.067 -6.709 6.608 1.00 94.12 108 LEU A N 1
ATOM 880 C CA . LEU A 1 108 ? -1.725 -5.606 7.322 1.00 94.12 108 LEU A CA 1
ATOM 881 C C . LEU A 1 108 ? -2.242 -6.035 8.702 1.00 94.12 108 LEU A C 1
ATOM 883 O O . LEU A 1 108 ? -1.966 -5.363 9.689 1.00 94.12 108 LEU A O 1
ATOM 887 N N . LEU A 1 109 ? -2.923 -7.182 8.795 1.00 93.31 109 LEU A N 1
ATOM 888 C CA . LEU A 1 109 ? -3.446 -7.693 10.072 1.00 93.31 109 LEU A CA 1
ATOM 889 C C . LEU A 1 109 ? -2.346 -8.081 11.072 1.00 93.31 109 LEU A C 1
ATOM 891 O O . LEU A 1 109 ? -2.562 -7.982 12.279 1.00 93.31 109 LEU A O 1
ATOM 895 N N . LEU A 1 110 ? -1.186 -8.535 10.585 1.00 94.12 110 LEU A N 1
ATOM 896 C CA . LEU A 1 110 ? -0.023 -8.863 11.419 1.00 94.12 110 LEU A CA 1
ATOM 897 C C . LEU A 1 110 ? 0.660 -7.618 11.990 1.00 94.12 110 LEU A C 1
ATOM 899 O O . LEU A 1 110 ? 1.309 -7.712 13.028 1.00 94.12 110 LEU A O 1
ATOM 903 N N . LEU A 1 111 ? 0.535 -6.478 11.311 1.00 93.38 111 LEU A N 1
ATOM 904 C CA . LEU A 1 111 ? 1.051 -5.200 11.793 1.00 93.38 111 LEU A CA 1
ATOM 905 C C . LEU A 1 111 ? 0.148 -4.575 12.859 1.00 93.38 111 LEU A C 1
ATOM 907 O O . LEU A 1 111 ? 0.615 -3.737 13.624 1.00 93.38 111 LEU A O 1
ATOM 911 N N . CYS A 1 112 ? -1.128 -4.958 12.921 1.00 92.75 112 CYS A N 1
ATOM 912 C CA . CYS A 1 112 ? -2.057 -4.407 13.896 1.00 92.75 112 CYS A CA 1
ATOM 913 C C . CYS A 1 112 ? -1.669 -4.781 15.341 1.00 92.75 112 CYS A C 1
ATOM 915 O O . CYS A 1 112 ? -1.459 -5.952 15.663 1.00 92.75 112 CYS A O 1
ATOM 917 N N . ASP A 1 113 ? -1.638 -3.792 16.240 1.00 89.44 113 ASP A N 1
ATOM 918 C CA . ASP A 1 113 ? -1.387 -3.994 17.675 1.00 89.44 113 ASP A CA 1
ATOM 919 C C . ASP A 1 113 ? -2.709 -4.221 18.420 1.00 89.44 113 ASP A C 1
ATOM 921 O O . ASP A 1 113 ? -3.237 -3.344 19.106 1.00 89.44 113 ASP A O 1
ATOM 925 N N . TRP A 1 114 ? -3.258 -5.429 18.277 1.00 84.38 114 TRP A N 1
ATOM 926 C CA . TRP A 1 114 ? -4.514 -5.845 18.921 1.00 84.38 114 TRP A CA 1
ATOM 927 C C . TRP A 1 114 ? -4.461 -5.802 20.449 1.00 84.38 114 TRP A C 1
ATOM 929 O O . TRP A 1 114 ? -5.485 -5.628 21.103 1.00 84.38 114 TRP A O 1
ATOM 939 N N . ASN A 1 115 ? -3.264 -5.945 21.018 1.00 78.50 115 ASN A N 1
ATOM 940 C CA . ASN A 1 115 ? -3.058 -5.907 22.461 1.00 78.50 115 ASN A CA 1
ATOM 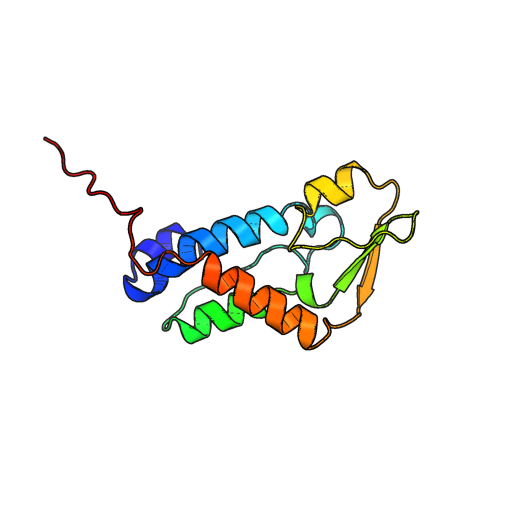941 C C . ASN A 1 115 ? -2.829 -4.478 22.981 1.00 78.50 115 ASN A C 1
ATOM 943 O O . ASN A 1 115 ? -2.679 -4.304 24.190 1.00 78.50 115 ASN A O 1
ATOM 947 N N . GLN A 1 116 ? -2.779 -3.476 22.090 1.00 65.69 116 GLN A N 1
ATOM 948 C CA . GLN A 1 116 ? -2.497 -2.068 22.396 1.00 65.69 116 GLN A CA 1
ATOM 949 C C . GLN A 1 116 ? -1.260 -1.890 23.290 1.00 65.69 116 GLN A C 1
ATOM 951 O O . GLN A 1 116 ? -1.181 -0.972 24.110 1.00 65.69 116 GLN A O 1
ATOM 956 N N . THR A 1 117 ? -0.285 -2.788 23.144 1.00 59.88 117 THR A N 1
ATOM 957 C CA . THR A 1 117 ? 0.914 -2.855 23.991 1.00 59.88 117 THR A CA 1
ATOM 958 C C . THR A 1 117 ? 1.794 -1.611 23.877 1.00 59.88 117 THR A C 1
ATOM 960 O O . THR A 1 117 ? 2.589 -1.343 24.778 1.00 59.88 117 THR A O 1
ATOM 963 N N . GLY A 1 118 ? 1.612 -0.813 22.820 1.00 51.44 118 GLY A N 1
ATOM 964 C CA . GLY A 1 118 ? 2.239 0.496 22.645 1.00 51.44 118 GLY A CA 1
ATOM 965 C C . GLY A 1 118 ? 1.591 1.662 23.409 1.00 51.44 118 GLY A C 1
ATOM 966 O O . GLY A 1 118 ? 2.215 2.717 23.510 1.00 51.44 118 GLY A O 1
ATOM 967 N N . ILE A 1 119 ? 0.388 1.516 23.985 1.00 52.22 119 ILE A N 1
ATOM 968 C CA . ILE A 1 119 ? -0.258 2.571 24.793 1.00 52.22 119 ILE A CA 1
ATOM 969 C C . ILE A 1 119 ? 0.210 2.444 26.248 1.00 52.22 119 ILE A C 1
ATOM 971 O O . ILE A 1 119 ? -0.553 2.168 27.173 1.00 52.22 119 ILE A O 1
ATOM 975 N N . VAL A 1 120 ? 1.511 2.623 26.471 1.00 44.12 120 VAL A N 1
ATOM 976 C CA . VAL A 1 120 ? 2.025 2.812 27.828 1.00 44.12 120 VAL A CA 1
ATOM 977 C C . VAL A 1 120 ? 1.645 4.223 28.261 1.00 44.12 120 VAL A C 1
ATOM 979 O O . VAL A 1 120 ? 2.173 5.203 27.744 1.00 44.12 120 VAL A O 1
ATOM 982 N N . ASN A 1 121 ? 0.714 4.299 29.213 1.00 42.75 121 ASN A N 1
ATOM 983 C CA . ASN A 1 121 ? 0.329 5.493 29.961 1.00 42.75 121 ASN A CA 1
ATOM 984 C C . ASN A 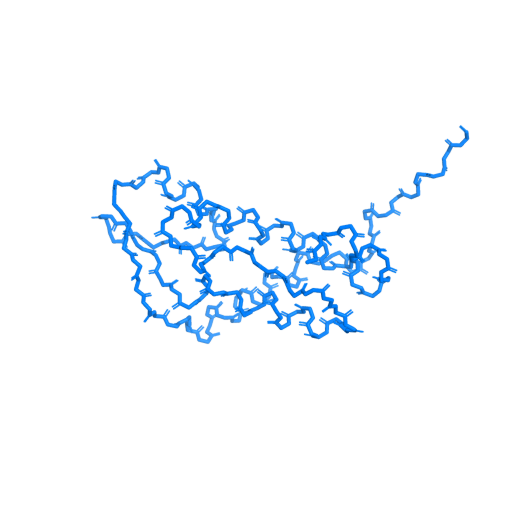1 121 ? 1.506 6.463 30.174 1.00 42.75 121 ASN A C 1
ATOM 986 O O . ASN A 1 121 ? 2.332 6.267 31.070 1.00 42.75 121 ASN A O 1
ATOM 990 N N . THR A 1 122 ? 1.521 7.581 29.450 1.00 41.88 122 THR A N 1
ATOM 991 C CA . THR A 1 122 ? 2.168 8.816 29.904 1.00 41.88 122 THR A CA 1
ATOM 992 C C . THR A 1 122 ? 1.290 9.474 30.970 1.00 41.88 122 THR A C 1
ATOM 994 O O . THR A 1 122 ? 0.810 10.591 30.831 1.00 41.88 122 THR A O 1
ATOM 997 N N . THR A 1 123 ? 1.077 8.773 32.081 1.00 46.25 123 THR A N 1
ATOM 998 C CA . THR A 1 123 ? 0.763 9.405 33.364 1.00 46.25 123 THR A CA 1
ATOM 999 C C . THR A 1 123 ? 1.919 9.104 34.297 1.00 46.25 123 THR A C 1
ATOM 1001 O O . THR A 1 123 ? 1.951 8.064 34.950 1.00 46.25 123 THR A O 1
ATOM 1004 N N . LYS A 1 124 ? 2.893 10.016 34.357 1.00 39.56 124 LYS A N 1
ATOM 1005 C CA . LYS A 1 124 ? 3.796 10.123 35.504 1.00 39.56 124 LYS A CA 1
ATOM 1006 C C . LYS A 1 124 ? 4.070 11.595 35.820 1.00 39.56 124 LYS A C 1
ATOM 1008 O O . LYS A 1 124 ? 4.805 12.239 35.085 1.00 39.56 124 LYS A O 1
ATOM 1013 N N . HIS A 1 125 ? 3.435 11.993 36.927 1.00 37.50 125 HIS A N 1
ATOM 1014 C CA . HIS A 1 125 ? 3.805 12.955 37.976 1.00 37.50 125 HIS A CA 1
ATOM 1015 C C . HIS A 1 125 ? 4.190 14.388 37.615 1.00 37.50 125 HIS A C 1
ATOM 1017 O O . HIS A 1 125 ? 5.268 14.595 37.025 1.00 37.50 125 HIS A O 1
#

pLDDT: mean 86.58, std 13.39, range [37.5, 97.56]

Organism: NCBI:txid1197174

Radius of gyration: 16.07 Å; chains: 1; bounding box: 35×28×54 Å